Protein AF-A0A6A6Y0G2-F1 (afdb_monomer)

Structure (mmCIF, N/CA/C/O backbone):
data_AF-A0A6A6Y0G2-F1
#
_entry.id   AF-A0A6A6Y0G2-F1
#
loop_
_atom_site.group_PDB
_atom_site.id
_atom_site.type_symbol
_atom_site.label_atom_id
_atom_site.label_alt_id
_atom_site.label_comp_id
_atom_site.label_asym_id
_atom_site.label_entity_id
_atom_site.label_seq_id
_atom_site.pdbx_PDB_ins_code
_atom_site.Cartn_x
_atom_site.Cartn_y
_atom_site.Cartn_z
_atom_site.occupancy
_atom_site.B_iso_or_equiv
_atom_site.auth_seq_id
_atom_site.auth_comp_id
_atom_site.auth_asym_id
_atom_site.auth_atom_id
_atom_site.pdbx_PDB_model_num
ATOM 1 N N . MET A 1 1 ? 49.413 -10.166 -8.223 1.00 39.12 1 MET A N 1
ATOM 2 C CA . MET A 1 1 ? 48.922 -8.770 -8.298 1.00 39.12 1 MET A CA 1
ATOM 3 C C . MET A 1 1 ? 47.468 -8.786 -8.743 1.00 39.12 1 MET A C 1
ATOM 5 O O . MET A 1 1 ? 47.202 -9.085 -9.897 1.00 39.12 1 MET A O 1
ATOM 9 N N . GLN A 1 2 ? 46.525 -8.541 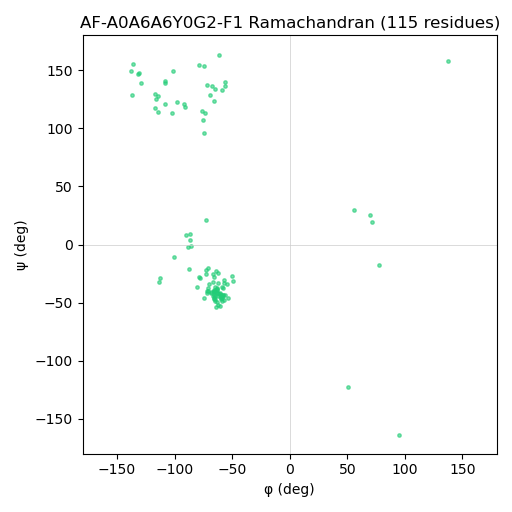-7.830 1.00 39.59 2 GLN A N 1
ATOM 10 C CA . GLN A 1 2 ? 45.108 -8.413 -8.179 1.00 39.59 2 GLN A CA 1
ATOM 11 C C . GLN A 1 2 ? 44.882 -7.043 -8.829 1.00 39.59 2 GLN A C 1
ATOM 13 O O . GLN A 1 2 ? 45.077 -6.003 -8.199 1.00 39.59 2 GLN A O 1
ATOM 18 N N . THR A 1 3 ? 44.510 -7.027 -10.105 1.00 47.81 3 THR A N 1
ATOM 19 C CA . THR A 1 3 ? 44.157 -5.799 -10.818 1.00 47.81 3 THR A CA 1
ATOM 20 C C . THR A 1 3 ? 42.787 -5.316 -10.343 1.00 47.81 3 THR A C 1
ATOM 22 O O . THR A 1 3 ? 41.775 -5.970 -10.590 1.00 47.81 3 THR A O 1
ATOM 25 N N . LYS A 1 4 ? 42.750 -4.167 -9.655 1.00 44.31 4 LYS A N 1
ATOM 26 C CA . LYS A 1 4 ? 41.507 -3.482 -9.265 1.00 44.31 4 LYS A CA 1
ATOM 27 C C . LYS A 1 4 ? 40.650 -3.186 -10.510 1.00 44.31 4 LYS A C 1
ATOM 29 O O . LYS A 1 4 ? 41.195 -2.709 -11.509 1.00 44.31 4 LYS A O 1
ATOM 34 N N . PRO A 1 5 ? 39.325 -3.416 -10.476 1.00 50.28 5 PRO A N 1
ATOM 35 C CA . PRO A 1 5 ? 38.475 -3.178 -11.636 1.00 50.28 5 PRO A CA 1
ATOM 36 C C . PRO A 1 5 ? 38.381 -1.677 -11.956 1.00 50.28 5 PRO A C 1
ATOM 38 O O . PRO A 1 5 ? 38.232 -0.840 -11.062 1.00 50.28 5 PRO A O 1
ATOM 41 N N . LYS A 1 6 ? 38.478 -1.333 -13.250 1.00 53.22 6 LYS A N 1
ATOM 42 C CA . LYS A 1 6 ? 38.372 0.040 -13.773 1.00 53.22 6 LYS A CA 1
ATOM 43 C C . LYS A 1 6 ? 37.004 0.644 -13.406 1.00 53.22 6 LYS A C 1
ATOM 45 O O . LYS A 1 6 ? 35.968 0.021 -13.621 1.00 53.22 6 LYS A O 1
ATOM 50 N N . LYS A 1 7 ? 36.988 1.885 -12.895 1.00 52.56 7 LYS A N 1
ATOM 51 C CA . LYS A 1 7 ? 35.781 2.609 -12.425 1.00 52.56 7 LYS A CA 1
ATOM 52 C C . LYS A 1 7 ? 34.603 2.622 -13.423 1.00 52.56 7 LYS A C 1
ATOM 54 O O . LYS A 1 7 ? 33.463 2.687 -12.983 1.00 52.56 7 LYS A O 1
ATOM 59 N N . GLY A 1 8 ? 34.851 2.523 -14.735 1.00 53.00 8 GLY A N 1
ATOM 60 C CA . GLY A 1 8 ? 33.807 2.538 -15.773 1.00 53.00 8 GLY A CA 1
ATOM 61 C C . GLY A 1 8 ? 33.046 1.219 -15.976 1.00 53.00 8 GLY A C 1
ATOM 62 O O . GLY A 1 8 ? 31.876 1.245 -16.347 1.00 53.00 8 GLY A O 1
ATOM 63 N N . THR A 1 9 ? 33.653 0.060 -15.695 1.00 58.00 9 THR A N 1
ATOM 64 C CA . THR A 1 9 ? 33.000 -1.249 -15.899 1.00 58.00 9 THR A CA 1
ATOM 65 C C . THR A 1 9 ? 32.003 -1.591 -14.794 1.00 58.00 9 THR A C 1
ATOM 67 O O . THR A 1 9 ? 31.005 -2.258 -15.061 1.00 58.00 9 THR A O 1
ATOM 70 N N . ARG A 1 10 ? 32.218 -1.080 -13.572 1.00 60.78 10 ARG A N 1
ATOM 71 C CA . ARG A 1 10 ? 31.314 -1.304 -12.430 1.00 60.78 10 ARG A CA 1
ATOM 72 C C . ARG A 1 10 ? 29.961 -0.610 -12.625 1.00 60.78 10 ARG A C 1
ATOM 74 O O . ARG A 1 10 ? 28.924 -1.208 -12.381 1.00 60.78 10 ARG A O 1
ATOM 81 N N . THR A 1 11 ? 29.954 0.613 -13.156 1.00 70.06 11 THR A N 1
ATOM 82 C CA . THR A 1 11 ? 28.723 1.392 -13.392 1.00 70.06 11 THR A CA 1
ATOM 83 C C . THR A 1 11 ? 27.813 0.757 -14.447 1.00 70.06 11 THR A C 1
ATOM 85 O O . THR A 1 11 ? 26.595 0.728 -14.283 1.00 70.06 11 THR A O 1
ATOM 88 N N . ALA A 1 12 ? 28.389 0.211 -15.522 1.00 72.69 12 ALA A N 1
ATOM 89 C CA . ALA A 1 12 ? 27.621 -0.445 -16.579 1.00 72.69 12 ALA A CA 1
ATOM 90 C C . ALA A 1 12 ? 27.015 -1.785 -16.126 1.00 72.69 12 ALA A C 1
ATOM 92 O O . ALA A 1 12 ? 25.885 -2.097 -16.498 1.00 72.69 12 ALA A O 1
ATOM 93 N N . ALA A 1 13 ? 27.743 -2.560 -15.313 1.00 76.19 13 ALA A N 1
ATOM 94 C CA . ALA A 1 13 ? 27.238 -3.798 -14.719 1.00 76.19 13 ALA A CA 1
ATOM 95 C C . ALA A 1 13 ? 26.073 -3.521 -13.753 1.00 76.19 13 ALA A C 1
ATOM 97 O O . ALA A 1 13 ? 24.997 -4.087 -13.934 1.00 76.19 13 ALA A O 1
ATOM 98 N N . ASN A 1 14 ? 26.243 -2.558 -12.839 1.00 81.25 14 ASN A N 1
ATOM 99 C CA . ASN A 1 14 ? 25.202 -2.152 -11.889 1.00 81.25 14 ASN A CA 1
ATOM 100 C C . ASN A 1 14 ? 23.925 -1.674 -12.597 1.00 81.25 14 ASN A C 1
ATOM 102 O O . ASN A 1 14 ? 22.820 -1.963 -12.155 1.00 81.25 14 ASN A O 1
ATOM 106 N N . ARG A 1 15 ? 24.054 -0.962 -13.726 1.00 80.19 15 ARG A N 1
ATOM 107 C CA . ARG A 1 15 ? 22.890 -0.517 -14.508 1.00 80.19 15 ARG A CA 1
ATOM 108 C C . ARG A 1 15 ? 22.120 -1.688 -15.121 1.00 80.19 15 ARG A C 1
ATOM 110 O O . ARG A 1 15 ? 20.895 -1.662 -15.134 1.00 80.19 15 ARG A O 1
ATOM 117 N N . LYS A 1 16 ? 22.819 -2.703 -15.640 1.00 83.12 16 LYS A N 1
ATOM 118 C CA . LYS A 1 16 ?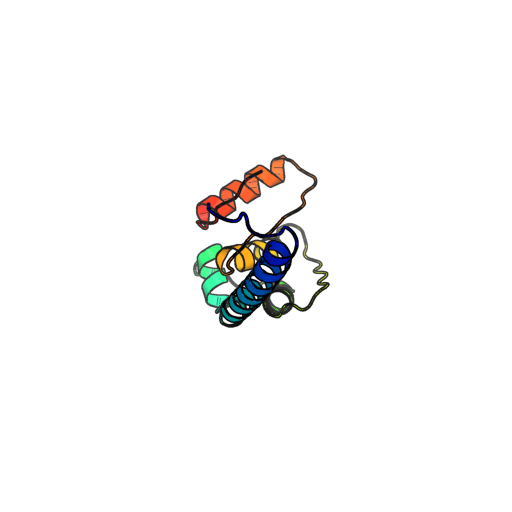 22.174 -3.906 -16.196 1.00 83.12 16 LYS A CA 1
ATOM 119 C C . LYS A 1 16 ? 21.456 -4.706 -15.112 1.00 83.12 16 LYS A C 1
ATOM 121 O O . LYS A 1 16 ? 20.358 -5.198 -15.352 1.00 83.12 16 LYS A O 1
ATOM 126 N N . GLU A 1 17 ? 22.075 -4.815 -13.942 1.00 86.25 17 GLU A N 1
ATOM 127 C CA . GLU A 1 17 ? 21.490 -5.460 -12.769 1.00 86.25 17 GLU A CA 1
ATOM 128 C C . GLU A 1 17 ? 20.233 -4.722 -12.296 1.00 86.25 17 GLU A C 1
ATOM 130 O O . GLU A 1 17 ? 19.174 -5.338 -12.223 1.00 86.25 17 GLU A O 1
ATOM 135 N N . ALA A 1 18 ? 20.300 -3.397 -12.144 1.00 83.56 18 ALA A N 1
ATOM 136 C CA . ALA A 1 18 ? 19.154 -2.574 -11.760 1.00 83.56 18 ALA A CA 1
ATOM 137 C C . ALA A 1 18 ? 17.966 -2.713 -12.731 1.00 83.56 18 ALA A C 1
ATOM 139 O O . ALA A 1 18 ? 16.832 -2.879 -12.296 1.00 83.56 18 ALA A O 1
ATOM 140 N N . ILE A 1 19 ? 18.214 -2.719 -14.047 1.00 86.12 19 ILE A N 1
ATOM 141 C CA . ILE A 1 19 ? 17.157 -2.924 -15.057 1.00 86.12 19 ILE A CA 1
ATOM 142 C C . ILE A 1 19 ? 16.522 -4.316 -14.918 1.00 86.12 19 ILE A C 1
ATOM 144 O O . ILE A 1 19 ? 15.311 -4.480 -15.079 1.00 86.12 19 ILE A O 1
ATOM 148 N N . LYS A 1 20 ? 17.329 -5.341 -14.619 1.00 87.44 20 LYS A N 1
ATOM 149 C CA . LYS A 1 20 ? 16.831 -6.704 -14.410 1.00 87.44 20 LYS A CA 1
ATOM 150 C C . LYS A 1 20 ? 15.969 -6.785 -13.150 1.00 87.44 20 LYS A C 1
ATOM 152 O O . LYS A 1 20 ? 14.904 -7.396 -13.201 1.00 87.44 20 LYS A O 1
ATOM 157 N N . GLU A 1 21 ? 16.406 -6.179 -12.049 1.00 87.00 21 GLU A N 1
ATOM 158 C CA . GLU A 1 21 ? 15.648 -6.109 -10.793 1.00 87.00 21 GLU A CA 1
ATOM 159 C C . GLU A 1 21 ? 14.335 -5.347 -10.963 1.00 87.00 21 GLU A C 1
ATOM 161 O O . GLU A 1 21 ? 13.286 -5.826 -10.533 1.00 87.00 21 GLU A O 1
ATOM 166 N N . GLU A 1 22 ? 14.373 -4.208 -11.654 1.00 86.06 22 GLU A N 1
ATOM 167 C CA . GLU A 1 22 ? 13.192 -3.425 -12.006 1.00 86.06 22 GLU A CA 1
ATOM 168 C C . GLU A 1 22 ? 1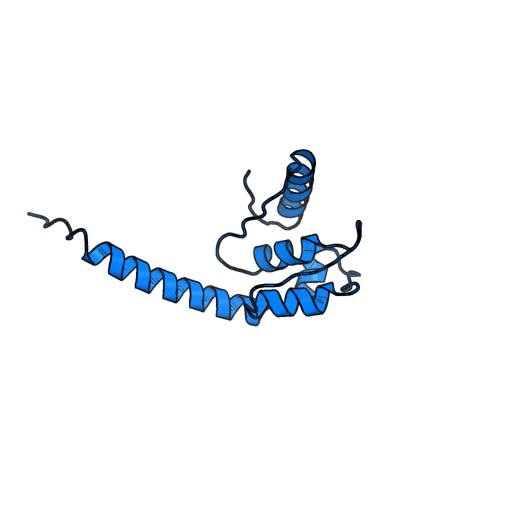2.192 -4.273 -12.801 1.00 86.06 22 GLU A C 1
ATOM 170 O O . GLU A 1 22 ? 11.022 -4.366 -12.430 1.00 86.06 22 GLU A O 1
ATOM 175 N N . TYR A 1 23 ? 12.653 -4.997 -13.824 1.00 86.19 23 TYR A N 1
ATOM 176 C CA . TYR A 1 23 ? 11.796 -5.898 -14.594 1.00 86.19 23 TYR A CA 1
ATOM 177 C C . TYR A 1 23 ? 11.169 -7.009 -13.732 1.00 86.19 23 TYR A C 1
ATOM 179 O O . TYR A 1 23 ? 9.981 -7.308 -13.876 1.00 86.19 23 TYR A O 1
ATOM 187 N N . GLN A 1 24 ? 11.934 -7.618 -12.816 1.00 86.69 24 GLN A N 1
ATOM 188 C CA . GLN A 1 24 ? 11.395 -8.637 -11.906 1.00 86.69 24 GLN A CA 1
ATOM 189 C C . GLN A 1 24 ? 10.357 -8.047 -10.948 1.00 86.69 24 GLN A C 1
ATOM 191 O O . GLN A 1 24 ? 9.274 -8.615 -10.799 1.00 86.69 24 GLN A O 1
ATOM 19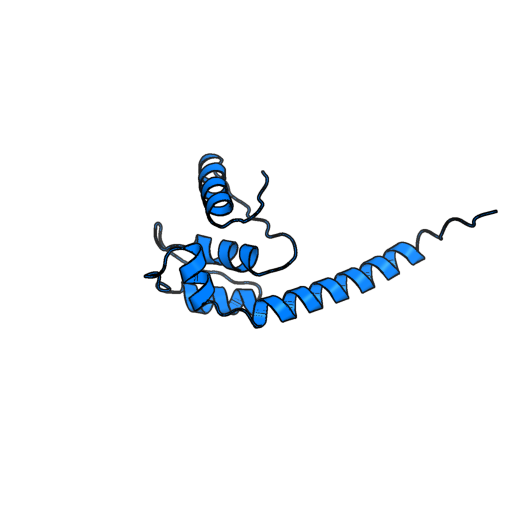6 N N . ARG A 1 25 ? 10.647 -6.876 -10.367 1.00 87.56 25 ARG A N 1
ATOM 197 C CA . ARG A 1 25 ? 9.718 -6.122 -9.516 1.00 87.56 25 ARG A CA 1
ATOM 198 C C . ARG A 1 25 ? 8.394 -5.888 -10.241 1.00 87.56 25 ARG A C 1
ATOM 200 O O . ARG A 1 25 ? 7.325 -6.150 -9.693 1.00 87.56 25 ARG A O 1
ATOM 207 N N . TRP A 1 26 ? 8.472 -5.466 -11.502 1.00 86.12 26 TRP A N 1
ATOM 208 C CA . TRP A 1 26 ? 7.303 -5.188 -12.331 1.00 86.12 26 TRP A CA 1
ATOM 209 C C . TRP A 1 26 ? 6.488 -6.435 -12.638 1.00 86.12 26 TRP A C 1
ATOM 211 O O . TRP A 1 26 ? 5.259 -6.382 -12.662 1.00 86.12 26 TRP A O 1
ATOM 221 N N . LYS A 1 27 ? 7.162 -7.556 -12.895 1.00 88.00 27 LYS A N 1
ATOM 222 C CA .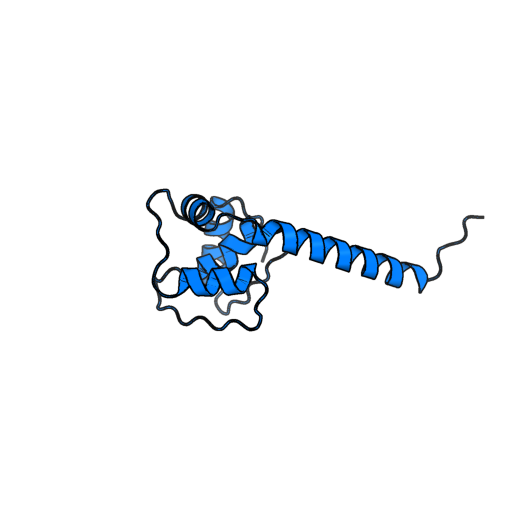 LYS A 1 27 ? 6.494 -8.821 -13.182 1.00 88.00 27 LYS A CA 1
ATOM 223 C C . LYS A 1 27 ? 5.734 -9.332 -11.959 1.00 88.00 27 LYS A C 1
ATOM 225 O O . LYS A 1 27 ? 4.590 -9.744 -12.109 1.00 88.00 27 LYS A O 1
ATOM 230 N N . ILE A 1 28 ? 6.342 -9.263 -10.773 1.00 89.44 28 ILE A N 1
ATOM 231 C CA . ILE A 1 28 ? 5.731 -9.724 -9.519 1.00 89.44 28 ILE A CA 1
ATOM 232 C C . ILE A 1 28 ? 4.491 -8.891 -9.194 1.00 89.44 28 ILE A C 1
ATOM 234 O O . ILE A 1 28 ? 3.407 -9.449 -9.047 1.00 89.44 28 ILE A O 1
ATOM 238 N N . ILE A 1 29 ? 4.618 -7.561 -9.154 1.00 90.62 29 ILE A N 1
ATOM 239 C CA . ILE A 1 29 ? 3.525 -6.699 -8.683 1.00 90.62 29 ILE A CA 1
ATOM 240 C C . ILE A 1 29 ? 2.286 -6.735 -9.595 1.00 90.62 29 ILE A C 1
ATOM 242 O O . ILE A 1 29 ? 1.166 -6.568 -9.122 1.00 90.62 29 ILE A O 1
ATOM 246 N N . ARG A 1 30 ? 2.449 -7.001 -10.899 1.00 90.50 30 ARG A N 1
ATOM 247 C CA . ARG A 1 30 ? 1.321 -7.130 -11.843 1.00 90.50 30 ARG A CA 1
ATOM 248 C C . ARG A 1 30 ? 0.522 -8.421 -11.677 1.00 90.50 30 ARG A C 1
ATOM 250 O O . ARG A 1 30 ? -0.610 -8.475 -12.142 1.00 90.50 30 ARG A O 1
ATOM 257 N N . LEU A 1 31 ? 1.115 -9.451 -11.075 1.00 90.81 31 LEU A N 1
ATOM 258 C CA . LEU A 1 31 ? 0.463 -10.739 -10.819 1.00 90.81 31 LEU A CA 1
ATOM 259 C C . LEU A 1 31 ? -0.271 -10.763 -9.471 1.00 90.81 31 LEU A C 1
ATOM 261 O O . LEU A 1 31 ? -0.890 -11.765 -9.127 1.00 90.81 31 LEU A O 1
ATOM 265 N N . VAL A 1 32 ? -0.192 -9.674 -8.706 1.00 91.81 32 VAL A N 1
ATOM 266 C CA . VAL A 1 32 ? -0.798 -9.565 -7.383 1.00 91.81 32 VAL A CA 1
ATOM 267 C C . VAL A 1 32 ? -2.321 -9.529 -7.488 1.00 91.81 32 VAL A C 1
ATOM 269 O O . VAL A 1 32 ? -2.890 -8.679 -8.176 1.00 91.81 32 VAL A O 1
ATOM 272 N N . ASP A 1 33 ? -2.984 -10.398 -6.725 1.00 94.81 33 ASP A N 1
ATOM 273 C CA . ASP A 1 33 ? -4.418 -10.290 -6.466 1.00 94.81 33 ASP A CA 1
ATOM 274 C C . ASP A 1 33 ? -4.683 -9.152 -5.472 1.00 94.81 33 ASP A C 1
ATOM 276 O O . ASP A 1 33 ? -4.592 -9.308 -4.253 1.00 94.81 33 ASP A O 1
ATOM 280 N N . ILE A 1 34 ? -5.006 -7.976 -6.005 1.00 94.88 34 ILE A N 1
ATOM 281 C CA . ILE A 1 34 ? -5.246 -6.780 -5.195 1.00 94.88 34 ILE A CA 1
ATOM 282 C C . ILE A 1 34 ? -6.433 -6.910 -4.232 1.00 94.88 34 ILE A C 1
ATOM 284 O O . ILE A 1 34 ? -6.448 -6.207 -3.225 1.00 94.88 34 ILE A O 1
ATOM 288 N N . GLU A 1 35 ? -7.409 -7.783 -4.502 1.00 95.44 35 GLU A N 1
ATOM 289 C CA . GLU A 1 35 ? -8.555 -7.984 -3.607 1.00 95.44 35 GLU A CA 1
ATOM 290 C C . GLU A 1 35 ? -8.121 -8.777 -2.375 1.00 95.44 35 GLU A C 1
ATOM 292 O O . GLU A 1 35 ? -8.407 -8.396 -1.238 1.00 95.44 35 GLU A O 1
ATOM 297 N N . GLN A 1 36 ? -7.367 -9.858 -2.590 1.00 95.38 36 GLN A N 1
ATOM 298 C CA . GLN A 1 36 ? -6.818 -10.654 -1.497 1.00 95.38 36 GLN A CA 1
ATOM 299 C C . GLN A 1 36 ? -5.857 -9.825 -0.636 1.00 95.38 36 GLN A C 1
ATOM 301 O O . GLN A 1 36 ? -5.910 -9.891 0.593 1.00 95.38 36 GLN A O 1
ATOM 306 N N . GLN A 1 37 ? -5.010 -9.006 -1.264 1.00 94.94 37 GLN A N 1
ATOM 307 C CA . GLN A 1 37 ? -4.059 -8.164 -0.538 1.00 94.94 37 GLN A CA 1
ATOM 308 C C . GLN A 1 37 ? -4.736 -7.029 0.231 1.00 94.94 37 GLN A C 1
ATOM 310 O O . GLN A 1 37 ? -4.297 -6.696 1.329 1.00 94.94 37 GLN A O 1
ATOM 315 N N . LEU A 1 38 ? -5.834 -6.464 -0.285 1.00 96.38 38 LEU A N 1
ATOM 316 C CA . LEU A 1 38 ? -6.635 -5.505 0.476 1.00 96.38 38 LEU A CA 1
ATOM 317 C C . LEU A 1 38 ? -7.163 -6.139 1.766 1.00 96.38 38 LEU A C 1
ATOM 319 O O . LEU A 1 38 ? -7.051 -5.538 2.836 1.00 96.38 38 LEU A O 1
ATOM 323 N N . LYS A 1 39 ? -7.701 -7.359 1.671 1.00 95.50 39 LYS A N 1
ATOM 324 C CA . LYS A 1 39 ? -8.222 -8.090 2.830 1.00 95.50 39 LYS A CA 1
ATOM 325 C C . LYS A 1 39 ? -7.132 -8.426 3.839 1.00 95.50 39 LYS A C 1
ATOM 327 O O . LYS A 1 39 ? -7.347 -8.250 5.032 1.00 95.50 39 LYS A O 1
ATOM 332 N N . ALA A 1 40 ? -5.954 -8.837 3.373 1.00 92.75 40 ALA A N 1
ATOM 333 C CA . ALA A 1 40 ? -4.805 -9.081 4.243 1.00 92.75 40 ALA A CA 1
ATOM 334 C C . ALA A 1 40 ? -4.329 -7.802 4.959 1.00 92.75 40 ALA A C 1
ATOM 336 O O . ALA A 1 40 ? -3.950 -7.851 6.125 1.00 92.75 40 ALA A O 1
ATOM 337 N N . LEU A 1 41 ? -4.374 -6.653 4.276 1.00 93.44 41 LEU A N 1
ATOM 338 C CA . LEU A 1 41 ? -3.884 -5.379 4.804 1.00 93.44 41 LEU A CA 1
ATOM 339 C C . LEU A 1 41 ? -4.874 -4.682 5.754 1.00 93.44 41 LEU A C 1
ATOM 341 O O . LEU A 1 41 ? -4.452 -4.002 6.688 1.00 93.44 41 LEU A O 1
ATOM 345 N N . VAL A 1 42 ? -6.179 -4.780 5.484 1.00 92.81 42 VAL A N 1
ATOM 346 C CA . VAL A 1 42 ? -7.222 -3.993 6.172 1.00 92.81 42 VAL A CA 1
ATOM 347 C C . VAL A 1 42 ? -8.156 -4.866 7.017 1.00 92.81 42 VAL A C 1
ATOM 349 O O . VAL A 1 42 ? -8.631 -4.413 8.057 1.00 92.81 42 VAL A O 1
ATOM 352 N N . GLY A 1 43 ? -8.412 -6.105 6.598 1.00 93.62 43 GLY A N 1
ATOM 353 C CA . GLY A 1 43 ? -9.306 -7.059 7.259 1.00 93.62 43 GLY A CA 1
ATOM 354 C C . GLY A 1 43 ? -10.194 -7.817 6.267 1.00 93.62 43 GLY A C 1
ATOM 355 O O . GLY A 1 43 ? -10.461 -7.349 5.164 1.00 93.62 43 GLY A O 1
ATOM 356 N N . GLU A 1 44 ? -10.709 -8.984 6.664 1.00 93.25 44 GLU A N 1
ATOM 357 C CA . GLU A 1 44 ? -11.423 -9.913 5.763 1.00 93.25 44 GLU A CA 1
ATOM 358 C C . GLU A 1 44 ? -12.647 -9.317 5.049 1.00 93.25 44 GLU A C 1
ATOM 360 O O . GLU A 1 44 ? -12.964 -9.709 3.924 1.00 93.25 44 GLU A O 1
ATOM 365 N N . LYS A 1 45 ? -13.321 -8.356 5.691 1.00 94.62 45 LYS A N 1
ATOM 366 C CA . LYS A 1 45 ? -14.514 -7.667 5.170 1.00 94.62 45 LYS A CA 1
ATOM 367 C C . LYS A 1 45 ? -14.185 -6.401 4.371 1.00 94.62 45 LYS A C 1
ATOM 369 O O . LYS A 1 45 ? -15.083 -5.620 4.075 1.00 94.62 45 LYS A O 1
ATOM 374 N N . ALA A 1 46 ? -12.908 -6.144 4.093 1.00 94.88 46 ALA A N 1
ATOM 375 C CA . ALA A 1 46 ? -12.498 -4.947 3.382 1.00 94.88 46 ALA A CA 1
ATOM 376 C C . ALA A 1 46 ? -12.897 -5.011 1.904 1.00 94.88 46 ALA A C 1
ATOM 378 O O . ALA A 1 46 ? -12.687 -6.016 1.224 1.00 94.88 46 ALA A O 1
ATOM 379 N N . GLU A 1 47 ? -13.409 -3.887 1.412 1.00 96.19 47 GLU A N 1
ATOM 380 C CA . GLU A 1 47 ? -13.744 -3.662 0.011 1.00 96.19 47 GLU A CA 1
ATOM 381 C C . GLU A 1 47 ? -13.142 -2.336 -0.448 1.00 96.19 47 GLU A C 1
ATOM 383 O O . GLU A 1 47 ? -13.007 -1.387 0.334 1.00 96.19 47 GLU A O 1
ATOM 388 N N . PHE A 1 48 ? -12.762 -2.262 -1.724 1.00 96.19 48 PHE A N 1
ATOM 389 C CA . PHE A 1 48 ? -12.276 -1.014 -2.294 1.00 96.19 48 PHE A CA 1
ATOM 390 C C . PHE A 1 48 ? -13.385 0.035 -2.315 1.00 96.19 48 PHE A C 1
ATOM 392 O O . PHE A 1 48 ? -14.491 -0.216 -2.786 1.00 96.19 48 PHE A O 1
ATOM 399 N N . GLN A 1 49 ? -13.050 1.247 -1.887 1.00 94.50 49 GLN A N 1
ATOM 400 C CA . GLN A 1 49 ? -13.980 2.371 -1.859 1.00 94.50 49 GLN A CA 1
ATOM 401 C C . GLN A 1 49 ? -13.641 3.404 -2.938 1.00 94.50 49 GLN A C 1
ATOM 403 O O . GLN A 1 49 ? -12.474 3.740 -3.161 1.00 94.50 49 GLN A O 1
ATOM 408 N N . GLY A 1 50 ? -14.673 3.937 -3.599 1.00 94.75 50 GLY A N 1
ATOM 409 C CA . GLY A 1 50 ? -14.546 5.004 -4.593 1.00 94.75 50 GLY A CA 1
ATOM 410 C C . GLY A 1 50 ? -13.496 4.703 -5.669 1.00 94.75 50 GLY A C 1
ATOM 411 O O . GLY A 1 50 ? -13.553 3.686 -6.357 1.00 94.75 50 GLY A O 1
ATOM 412 N N . VAL A 1 51 ? -12.508 5.592 -5.807 1.00 96.31 51 VAL A N 1
ATOM 413 C CA . VAL A 1 51 ? -11.464 5.501 -6.844 1.00 96.31 51 VAL A CA 1
ATOM 414 C C . VAL A 1 51 ? -10.257 4.639 -6.455 1.00 96.31 51 VAL A C 1
ATOM 416 O O . VAL A 1 51 ? -9.308 4.545 -7.233 1.00 96.31 51 VAL A O 1
ATOM 419 N N . GLN A 1 52 ? -10.259 3.985 -5.286 1.00 97.25 52 GLN A N 1
ATOM 420 C CA . GLN A 1 52 ? -9.099 3.216 -4.823 1.00 97.25 52 GLN A CA 1
ATOM 421 C C . GLN A 1 52 ? -8.702 2.109 -5.807 1.00 97.25 52 GLN A C 1
ATOM 423 O O . GLN A 1 52 ? -7.538 2.006 -6.187 1.00 97.25 52 GLN A O 1
ATOM 428 N N . ARG A 1 53 ? -9.673 1.306 -6.259 1.00 96.75 53 ARG A N 1
ATOM 429 C CA . ARG A 1 53 ? -9.427 0.185 -7.176 1.00 96.75 53 ARG A CA 1
ATOM 430 C C . ARG A 1 53 ? -8.816 0.632 -8.512 1.00 96.75 53 ARG A C 1
ATOM 432 O O . ARG A 1 53 ? -7.774 0.086 -8.881 1.00 96.75 53 ARG A O 1
ATOM 439 N N . PRO A 1 54 ? -9.397 1.595 -9.259 1.00 96.69 54 PRO A N 1
ATOM 440 C CA . PRO A 1 54 ? -8.791 2.049 -10.510 1.00 96.69 54 PRO A CA 1
ATOM 441 C C . PRO A 1 54 ? -7.436 2.743 -10.301 1.00 96.69 54 PRO A C 1
ATOM 443 O O . PRO A 1 54 ? -6.532 2.525 -11.108 1.00 96.69 54 PRO A O 1
ATOM 446 N N . ALA A 1 55 ? -7.252 3.507 -9.218 1.00 97.25 55 ALA A N 1
ATOM 447 C CA . ALA A 1 55 ? -5.970 4.143 -8.911 1.00 97.25 55 ALA A CA 1
ATOM 448 C C . ALA A 1 55 ? -4.877 3.110 -8.595 1.00 97.25 55 ALA A C 1
ATOM 450 O O . ALA A 1 55 ? -3.787 3.172 -9.159 1.00 97.25 55 ALA A O 1
ATOM 451 N N . LEU A 1 56 ? -5.177 2.111 -7.761 1.00 96.19 56 LEU A N 1
ATOM 452 C CA . LEU A 1 56 ? -4.236 1.044 -7.431 1.00 96.19 56 LEU A CA 1
ATOM 453 C C . LEU A 1 56 ? -3.872 0.217 -8.668 1.00 96.19 56 LEU A C 1
ATOM 455 O O . LEU A 1 56 ? -2.697 -0.069 -8.883 1.00 96.19 56 LEU A O 1
ATOM 459 N N . LYS A 1 57 ? -4.851 -0.100 -9.529 1.00 95.62 57 LYS A N 1
ATOM 460 C CA . LYS A 1 57 ? -4.587 -0.742 -10.826 1.00 95.62 57 LYS A CA 1
ATOM 461 C C . LYS A 1 57 ? -3.638 0.096 -11.686 1.00 95.62 57 LYS A C 1
ATOM 463 O O . LYS A 1 57 ? -2.712 -0.452 -12.275 1.00 95.62 57 LYS A O 1
ATOM 468 N N . ALA A 1 58 ? -3.825 1.413 -11.757 1.00 95.94 58 ALA A N 1
ATOM 469 C CA . ALA A 1 58 ? -2.900 2.282 -12.484 1.00 95.94 58 ALA A CA 1
ATOM 470 C C . ALA A 1 58 ? -1.469 2.193 -11.916 1.00 95.94 58 ALA A C 1
ATOM 472 O O . ALA A 1 58 ? -0.525 2.019 -12.687 1.00 95.94 58 ALA A O 1
ATOM 473 N N . ILE A 1 59 ? -1.326 2.204 -10.586 1.00 94.50 59 ILE A N 1
ATOM 474 C CA . ILE A 1 59 ? -0.037 2.113 -9.883 1.00 94.50 59 ILE A CA 1
ATOM 475 C C . ILE A 1 59 ? 0.674 0.778 -10.162 1.00 94.50 59 ILE A C 1
ATOM 477 O O . ILE A 1 59 ? 1.821 0.788 -10.604 1.00 94.50 59 ILE A O 1
ATOM 481 N N . ILE A 1 60 ? 0.011 -0.371 -9.974 1.00 93.12 60 ILE A N 1
ATOM 482 C CA . ILE A 1 60 ? 0.638 -1.696 -10.191 1.00 93.12 60 ILE A CA 1
ATOM 483 C C . ILE A 1 60 ? 0.977 -1.956 -11.668 1.00 93.12 60 ILE A C 1
ATOM 485 O O . ILE A 1 60 ? 1.892 -2.716 -11.983 1.00 93.12 60 ILE A O 1
ATOM 489 N N . HIS A 1 61 ? 0.260 -1.306 -12.590 1.00 91.94 61 HIS A N 1
ATOM 490 C CA . HIS A 1 61 ? 0.555 -1.342 -14.020 1.00 91.94 61 HIS A CA 1
ATOM 491 C C . HIS A 1 61 ? 1.584 -0.287 -14.454 1.00 91.94 61 HIS A C 1
ATOM 493 O O . HIS A 1 61 ? 1.800 -0.131 -15.655 1.00 91.94 61 HIS A O 1
ATOM 499 N N . TYR A 1 62 ? 2.233 0.410 -13.512 1.00 89.25 62 TYR A N 1
ATOM 500 C CA . TYR A 1 62 ? 3.237 1.447 -13.778 1.00 89.25 62 TYR A CA 1
ATOM 501 C C . TYR A 1 62 ? 2.738 2.574 -14.691 1.00 89.25 62 TYR A C 1
ATOM 503 O O . TYR A 1 62 ? 3.515 3.206 -15.405 1.00 89.25 62 TYR A O 1
ATOM 511 N N . LYS A 1 63 ? 1.433 2.865 -14.660 1.00 92.25 63 LYS A N 1
ATOM 512 C CA . LYS A 1 63 ? 0.895 4.068 -15.294 1.00 92.25 63 LYS A CA 1
ATOM 513 C C . LYS A 1 63 ? 1.270 5.236 -14.398 1.00 92.25 63 LYS A C 1
ATOM 515 O O . LYS A 1 63 ? 0.727 5.358 -13.312 1.00 92.25 63 LYS A O 1
ATOM 520 N N . SER A 1 64 ? 2.226 6.047 -14.826 1.00 89.19 64 SER A N 1
ATOM 521 C CA . SER A 1 64 ? 2.715 7.210 -14.088 1.00 89.19 64 SER A CA 1
ATOM 522 C C . SER A 1 64 ? 2.709 8.429 -15.015 1.00 89.19 64 SER A C 1
ATOM 524 O O . SER A 1 64 ? 3.076 8.274 -16.182 1.00 89.19 64 SER A O 1
ATOM 526 N N . PRO A 1 65 ? 2.310 9.623 -14.540 1.00 95.56 65 PRO A N 1
ATOM 527 C CA . PRO A 1 65 ?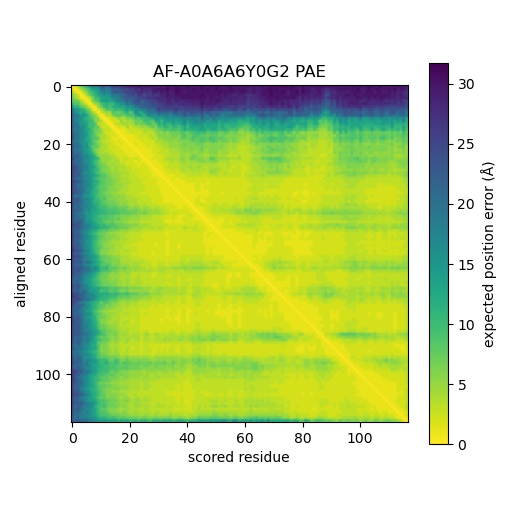 1.873 9.935 -13.172 1.00 95.56 65 PRO A CA 1
ATOM 528 C C . PRO A 1 65 ? 0.421 9.508 -12.870 1.00 95.56 65 PRO A C 1
ATOM 530 O O . PRO A 1 65 ? -0.416 9.441 -13.767 1.00 95.56 65 PRO A O 1
ATOM 533 N N . VAL A 1 66 ? 0.111 9.260 -11.588 1.00 96.31 66 VAL A N 1
ATOM 534 C CA . VAL A 1 66 ? -1.263 9.044 -11.083 1.00 96.31 66 VAL A CA 1
ATOM 535 C C . VAL A 1 66 ? -1.615 10.142 -10.092 1.00 96.31 66 VAL A C 1
ATOM 537 O O . VAL A 1 66 ? -0.880 10.367 -9.133 1.00 96.31 66 VAL A O 1
ATOM 540 N N . VAL A 1 67 ? -2.773 10.774 -10.280 1.00 96.75 67 VAL A N 1
ATOM 541 C CA . VAL A 1 67 ? -3.363 11.701 -9.308 1.00 96.75 67 VAL A CA 1
ATOM 542 C C . VAL A 1 67 ? -4.695 11.119 -8.847 1.00 96.75 67 VAL A C 1
ATOM 544 O O . VAL A 1 67 ? -5.605 10.932 -9.651 1.00 96.75 67 VAL A O 1
ATOM 547 N N . ALA A 1 68 ? -4.802 10.807 -7.556 1.00 96.06 68 ALA A N 1
ATOM 548 C CA . ALA A 1 68 ? -6.014 10.271 -6.944 1.00 96.06 68 ALA A CA 1
ATOM 549 C C . ALA A 1 68 ? -6.565 11.261 -5.911 1.00 96.06 68 ALA A C 1
ATOM 551 O O . ALA A 1 68 ? -5.858 11.652 -4.983 1.00 96.06 68 ALA A O 1
ATOM 552 N N . ILE A 1 69 ? -7.837 11.638 -6.059 1.00 96.31 69 ILE A N 1
ATOM 553 C CA . ILE A 1 69 ? -8.544 12.526 -5.130 1.00 96.31 69 ILE A CA 1
ATOM 554 C C . ILE A 1 69 ? -9.446 11.661 -4.252 1.00 96.31 69 ILE A C 1
ATOM 556 O O . ILE A 1 69 ? -10.387 11.034 -4.734 1.00 96.31 69 ILE A O 1
ATOM 560 N N . ILE A 1 70 ? -9.125 11.594 -2.961 1.00 96.56 70 ILE A N 1
ATOM 561 C CA . ILE A 1 70 ? -9.824 10.768 -1.974 1.00 96.56 70 ILE A CA 1
ATOM 562 C C . ILE A 1 70 ? -10.007 11.605 -0.709 1.00 96.56 70 ILE A C 1
ATOM 564 O O . ILE A 1 70 ? -9.039 12.169 -0.197 1.00 96.56 70 ILE A O 1
ATOM 568 N N . GLY A 1 71 ? -11.239 11.673 -0.200 1.00 95.50 71 GLY A N 1
ATOM 569 C CA . GLY A 1 71 ? -11.554 12.398 1.031 1.00 95.50 71 GLY A CA 1
ATOM 570 C C . GLY A 1 71 ? -10.828 11.849 2.265 1.00 95.50 71 GLY A C 1
ATOM 571 O O . GLY A 1 71 ? -10.324 10.720 2.287 1.00 95.50 71 GLY A O 1
ATOM 572 N N . THR A 1 72 ? -10.785 12.646 3.333 1.00 92.44 72 THR A N 1
ATOM 573 C CA . THR A 1 72 ? -10.289 12.194 4.642 1.00 92.44 72 THR A CA 1
ATOM 574 C C . THR A 1 72 ? -11.078 10.971 5.117 1.00 92.44 72 THR A C 1
ATOM 576 O O . THR A 1 72 ? -12.278 10.876 4.895 1.00 92.44 72 THR A O 1
ATOM 579 N N . GLY A 1 73 ? -10.392 9.991 5.713 1.00 88.69 73 GLY A N 1
ATOM 580 C CA . GLY A 1 73 ? -10.998 8.713 6.108 1.00 88.69 73 GLY A CA 1
ATOM 581 C C . GLY A 1 73 ? -11.219 7.718 4.959 1.00 88.69 73 GLY A C 1
ATOM 582 O O . GLY A 1 73 ? -11.286 6.523 5.215 1.00 88.69 73 GLY A O 1
ATOM 583 N N . GLY A 1 74 ? -11.200 8.152 3.694 1.00 91.81 74 GLY A N 1
ATOM 584 C CA . GLY A 1 74 ? -11.450 7.301 2.520 1.00 91.81 74 GLY A CA 1
ATOM 585 C C . GLY A 1 74 ? -10.328 6.322 2.152 1.00 91.81 74 GLY A C 1
ATOM 586 O O . GLY A 1 74 ? -10.221 5.925 0.998 1.00 91.81 74 GLY A O 1
ATOM 587 N N . GLY A 1 75 ? -9.431 5.971 3.079 1.00 93.19 75 GLY A N 1
ATOM 588 C CA . GLY A 1 75 ? -8.437 4.908 2.876 1.00 93.19 75 GLY A CA 1
ATOM 589 C C . GLY A 1 75 ? -7.315 5.196 1.866 1.00 93.19 75 GLY A C 1
ATOM 590 O O . GLY A 1 75 ? -6.723 4.259 1.337 1.00 93.19 75 GLY A O 1
ATOM 591 N N . LYS A 1 76 ? -6.967 6.468 1.618 1.00 95.81 76 LYS A N 1
ATOM 592 C CA . LYS A 1 76 ? -5.927 6.878 0.645 1.00 95.81 76 LYS A CA 1
ATOM 593 C C . LYS A 1 76 ? -4.584 6.139 0.763 1.00 95.81 76 LYS A C 1
ATOM 595 O O . LYS A 1 76 ? -3.909 5.925 -0.236 1.00 95.81 76 LYS A O 1
ATOM 600 N N . SER A 1 77 ? -4.199 5.723 1.967 1.00 95.44 77 SER A N 1
ATOM 601 C CA . SER A 1 77 ? -2.921 5.050 2.214 1.00 95.44 77 SER A CA 1
ATOM 602 C C . SER A 1 77 ? -2.829 3.630 1.672 1.00 95.44 77 SER A C 1
ATOM 604 O O . SER A 1 77 ? -1.723 3.160 1.422 1.00 95.44 77 SER A O 1
ATOM 606 N N . VAL A 1 78 ? -3.959 2.968 1.400 1.00 95.88 78 VAL A N 1
ATOM 607 C CA . VAL A 1 78 ? -3.970 1.670 0.704 1.00 95.88 78 VAL A CA 1
ATOM 608 C C . VAL A 1 78 ? -3.221 1.761 -0.630 1.00 95.88 78 VAL A C 1
ATOM 610 O O . VAL A 1 78 ? -2.519 0.822 -0.999 1.00 95.88 78 VAL A O 1
ATOM 613 N N . LEU A 1 79 ? -3.294 2.914 -1.310 1.00 96.25 79 LEU A N 1
ATOM 614 C CA . LEU A 1 79 ? -2.672 3.128 -2.617 1.00 96.25 79 LEU A CA 1
ATOM 615 C C . LEU A 1 79 ? -1.142 3.044 -2.609 1.00 96.25 79 LEU A C 1
ATOM 617 O O . LEU A 1 79 ? -0.569 2.764 -3.655 1.00 96.25 79 LEU A O 1
ATOM 621 N N . PHE A 1 80 ? -0.482 3.260 -1.468 1.00 95.44 80 PHE A N 1
ATOM 622 C CA . PHE A 1 80 ? 0.974 3.111 -1.351 1.00 95.44 80 PHE A CA 1
ATOM 623 C C . PHE A 1 80 ? 1.391 1.945 -0.450 1.00 95.44 80 PHE A C 1
ATOM 625 O O . PHE A 1 80 ? 2.433 1.341 -0.692 1.00 95.44 80 PHE A O 1
ATOM 632 N N . MET A 1 81 ? 0.578 1.581 0.547 1.00 96.06 81 MET A N 1
ATOM 633 C CA . MET A 1 81 ? 0.885 0.468 1.448 1.00 96.06 81 MET A CA 1
ATOM 634 C C . MET A 1 81 ? 0.752 -0.891 0.762 1.00 96.06 81 MET A C 1
ATOM 636 O O . MET A 1 81 ? 1.613 -1.743 0.950 1.00 96.06 81 MET A O 1
ATOM 640 N N . LEU A 1 82 ? -0.286 -1.099 -0.056 1.00 95.44 82 LEU A N 1
ATOM 641 C CA . LEU A 1 82 ? -0.479 -2.379 -0.741 1.00 95.44 82 LEU A CA 1
ATOM 642 C C . LEU A 1 82 ? 0.657 -2.648 -1.746 1.00 95.44 82 LEU A C 1
ATOM 644 O O . LEU A 1 82 ? 1.269 -3.711 -1.667 1.00 95.44 82 LEU A O 1
ATOM 648 N N . PRO A 1 83 ? 1.062 -1.691 -2.607 1.00 94.25 83 PRO A N 1
ATOM 649 C CA . PRO A 1 83 ? 2.262 -1.862 -3.423 1.00 94.25 83 PRO A CA 1
ATOM 650 C C . PRO A 1 83 ? 3.536 -2.095 -2.604 1.00 94.25 83 PRO A C 1
ATOM 652 O O . PRO A 1 83 ? 4.375 -2.880 -3.028 1.00 94.25 83 PRO A O 1
ATOM 655 N N . ALA A 1 84 ? 3.692 -1.443 -1.445 1.00 94.38 84 ALA A N 1
ATOM 656 C CA . ALA A 1 84 ? 4.852 -1.649 -0.574 1.00 94.38 84 ALA A CA 1
ATOM 657 C C . ALA A 1 84 ? 4.897 -3.058 0.040 1.00 94.38 84 ALA A C 1
ATOM 659 O O . ALA A 1 84 ? 5.981 -3.596 0.228 1.00 94.38 84 ALA A O 1
ATOM 660 N N . LEU A 1 85 ? 3.738 -3.660 0.313 1.00 93.25 85 LEU A N 1
ATOM 661 C CA . LEU A 1 85 ? 3.636 -5.027 0.823 1.00 93.25 85 LEU A CA 1
ATOM 662 C C . LEU A 1 85 ? 3.986 -6.073 -0.245 1.00 93.25 85 LEU A C 1
ATOM 664 O O . LEU A 1 85 ? 4.618 -7.080 0.055 1.00 93.25 85 LEU A O 1
ATOM 668 N N . CYS A 1 86 ? 3.558 -5.853 -1.491 1.00 91.56 86 CYS A N 1
ATOM 669 C CA . CYS A 1 86 ? 3.608 -6.884 -2.534 1.00 91.56 86 CYS A CA 1
ATOM 670 C C . CYS A 1 86 ? 4.786 -6.747 -3.509 1.00 91.56 86 CYS A C 1
ATOM 672 O O . CYS A 1 86 ? 5.010 -7.625 -4.343 1.00 91.56 86 CYS A O 1
ATOM 674 N N . SER A 1 87 ? 5.505 -5.628 -3.465 1.00 88.3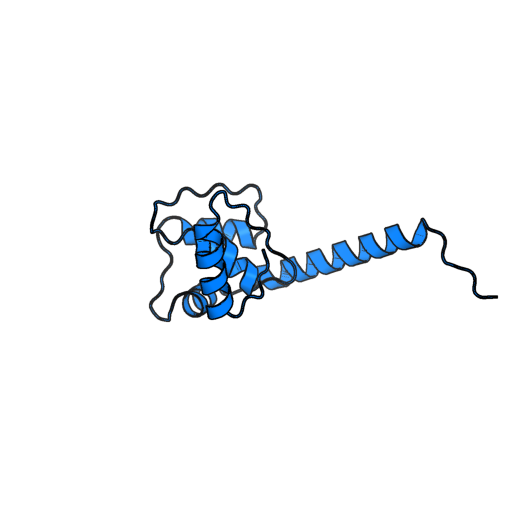8 87 SER A N 1
ATOM 675 C CA . SER A 1 87 ? 6.618 -5.334 -4.362 1.00 88.38 87 SER A CA 1
ATOM 676 C C . SER A 1 87 ? 7.956 -5.566 -3.677 1.00 88.38 87 SER A C 1
ATOM 678 O O . SER A 1 87 ? 8.126 -5.279 -2.499 1.00 88.38 87 SER A O 1
ATOM 680 N N . THR A 1 88 ? 8.963 -5.956 -4.453 1.00 86.44 88 THR A N 1
ATOM 681 C CA . THR A 1 88 ? 10.359 -5.824 -4.025 1.00 86.44 88 THR A CA 1
ATOM 682 C C . THR A 1 88 ? 10.802 -4.357 -4.108 1.00 86.44 88 THR A C 1
ATOM 684 O O . THR A 1 88 ? 10.256 -3.588 -4.901 1.00 86.44 88 THR A O 1
ATOM 687 N N . GLY A 1 89 ? 11.781 -3.946 -3.300 1.00 87.94 89 GLY A N 1
ATOM 688 C CA . GLY A 1 89 ? 12.334 -2.584 -3.296 1.00 87.94 89 GLY A CA 1
ATOM 689 C C . GLY A 1 89 ? 11.705 -1.646 -2.261 1.00 87.94 89 GLY A C 1
ATOM 690 O O . GLY A 1 89 ? 11.062 -2.084 -1.315 1.00 87.94 89 GLY A O 1
ATOM 691 N N . VAL A 1 90 ? 11.928 -0.339 -2.430 1.00 91.44 90 VAL A N 1
ATOM 692 C CA . VAL A 1 90 ? 11.507 0.698 -1.470 1.00 91.44 90 VAL A CA 1
ATOM 693 C C . VAL A 1 90 ? 10.349 1.519 -2.041 1.00 91.44 90 VAL A C 1
ATOM 695 O O . VAL A 1 90 ? 10.334 1.833 -3.237 1.00 91.44 90 VAL A O 1
ATOM 698 N N . THR A 1 91 ? 9.387 1.864 -1.182 1.00 94.00 91 THR A N 1
ATOM 699 C CA . THR A 1 91 ? 8.343 2.869 -1.434 1.00 94.00 91 THR A CA 1
ATOM 700 C C . THR A 1 91 ? 8.648 4.084 -0.570 1.00 94.00 91 THR A C 1
ATOM 702 O O . THR A 1 91 ? 8.715 3.967 0.650 1.00 94.00 91 THR A O 1
ATOM 705 N N . VAL A 1 92 ? 8.832 5.245 -1.194 1.00 95.12 92 VAL A N 1
ATOM 706 C CA . VAL A 1 92 ? 9.107 6.503 -0.489 1.00 95.12 92 VAL A CA 1
ATOM 707 C C . VAL A 1 92 ? 7.807 7.282 -0.355 1.00 95.12 92 VAL A C 1
ATOM 709 O O . VAL A 1 92 ? 7.156 7.578 -1.357 1.00 95.12 92 VAL A 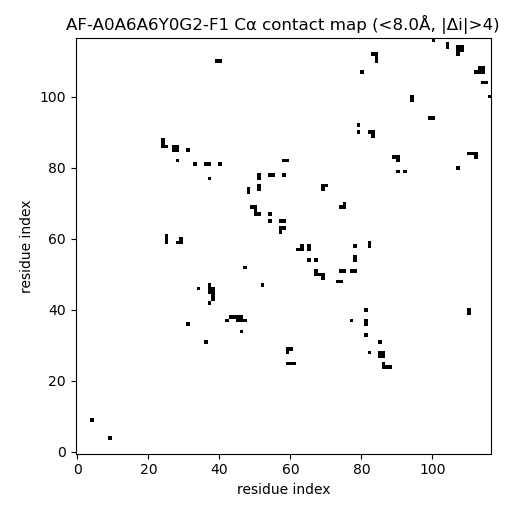O 1
ATOM 712 N N . VAL A 1 93 ? 7.427 7.613 0.878 1.00 95.25 93 VAL A N 1
ATOM 713 C CA . VAL A 1 93 ? 6.218 8.387 1.175 1.00 95.25 93 VAL A CA 1
ATOM 714 C C . VAL A 1 93 ? 6.636 9.726 1.763 1.00 95.25 93 VAL A C 1
ATOM 716 O O . VAL A 1 93 ? 7.194 9.784 2.853 1.00 95.25 93 VAL A O 1
ATOM 719 N N . VAL A 1 94 ? 6.362 10.808 1.039 1.00 94.94 94 VAL A N 1
ATOM 720 C CA . VAL A 1 94 ? 6.656 12.168 1.500 1.00 94.94 94 VAL A CA 1
ATOM 721 C C . VAL A 1 94 ? 5.425 12.714 2.215 1.00 94.94 94 VAL A C 1
ATOM 723 O O . VAL A 1 94 ? 4.342 12.781 1.633 1.00 94.94 94 VAL A O 1
ATOM 726 N N . MET A 1 95 ? 5.580 13.085 3.484 1.00 92.50 95 MET A N 1
ATOM 727 C CA . MET A 1 95 ? 4.497 13.588 4.332 1.00 92.50 95 MET A CA 1
ATOM 728 C C . MET A 1 95 ? 4.940 14.861 5.048 1.00 92.50 95 MET A C 1
ATOM 730 O O . MET A 1 95 ? 6.105 14.997 5.404 1.00 92.50 95 MET A O 1
ATOM 734 N N . LEU A 1 96 ? 4.002 15.784 5.269 1.00 92.44 96 LEU A N 1
ATOM 735 C CA . LEU A 1 96 ? 4.288 17.080 5.896 1.00 92.44 96 LEU A CA 1
ATOM 736 C C . LEU A 1 96 ? 4.218 17.055 7.431 1.00 92.44 96 LEU A C 1
ATOM 738 O O . LEU A 1 96 ? 4.770 17.938 8.074 1.00 92.44 96 LEU A O 1
ATOM 742 N N . LEU A 1 97 ? 3.517 16.082 8.021 1.00 92.38 97 LEU A N 1
ATOM 743 C CA . LEU A 1 97 ? 3.242 16.039 9.460 1.00 92.38 97 LEU A CA 1
ATOM 744 C C . LEU A 1 97 ? 3.936 14.844 10.110 1.00 92.38 97 LEU A C 1
ATOM 746 O O . LEU A 1 97 ? 3.728 13.710 9.681 1.00 92.38 97 LEU A O 1
ATOM 750 N N . VAL A 1 98 ? 4.699 15.101 11.177 1.00 89.12 98 VAL A N 1
ATOM 751 C CA . VAL A 1 98 ? 5.390 14.064 11.966 1.00 89.12 98 VAL A CA 1
ATOM 752 C C . VAL A 1 98 ? 4.393 13.116 12.634 1.00 89.12 98 VAL A C 1
ATOM 754 O O . VAL A 1 98 ? 4.581 11.908 12.587 1.00 89.12 98 VAL A O 1
ATOM 757 N N . SER A 1 99 ? 3.268 13.626 13.145 1.00 89.31 99 SER A N 1
ATOM 758 C CA . SER A 1 99 ? 2.209 12.782 13.726 1.00 89.31 99 SER A CA 1
ATOM 759 C C . SER A 1 99 ? 1.676 11.734 12.743 1.00 89.31 99 SER A C 1
ATOM 761 O O . SER A 1 99 ? 1.366 10.610 13.127 1.00 89.31 99 SER A O 1
ATOM 763 N N . LEU A 1 100 ? 1.635 12.062 11.448 1.00 90.75 100 LEU A N 1
ATOM 764 C CA . LEU A 1 100 ? 1.218 11.114 10.419 1.00 90.75 100 LEU A CA 1
ATOM 765 C C . LEU A 1 100 ? 2.282 10.033 10.160 1.00 90.75 100 LEU A C 1
ATOM 767 O O . LEU A 1 100 ? 1.939 8.941 9.714 1.00 90.75 100 LEU A O 1
ATOM 771 N N . GLN A 1 101 ? 3.559 10.309 10.436 1.00 92.12 101 GLN A N 1
ATOM 772 C CA . GLN A 1 101 ? 4.633 9.321 10.299 1.00 92.12 101 GLN A CA 1
ATOM 773 C C . GLN A 1 101 ? 4.453 8.180 11.303 1.00 92.12 101 GLN A C 1
ATOM 775 O O . GLN A 1 101 ? 4.473 7.018 10.898 1.00 92.12 101 GLN A O 1
ATOM 780 N N . GLU A 1 102 ? 4.182 8.497 12.572 1.00 91.69 102 GLU A N 1
ATOM 781 C CA . GLU A 1 102 ? 3.931 7.500 13.622 1.00 91.69 102 GLU A CA 1
ATOM 782 C C . GLU A 1 102 ? 2.712 6.623 13.297 1.00 91.69 102 GLU A C 1
ATOM 784 O O . GLU A 1 102 ? 2.773 5.392 13.399 1.00 91.69 102 GLU A O 1
ATOM 789 N N . ASP A 1 103 ? 1.630 7.237 12.806 1.00 92.38 103 ASP A N 1
ATOM 790 C CA . ASP A 1 103 ? 0.428 6.524 12.367 1.00 92.38 103 ASP A CA 1
ATOM 791 C C . ASP A 1 103 ? 0.718 5.549 11.217 1.00 92.38 103 ASP A C 1
ATOM 793 O O . ASP A 1 103 ? 0.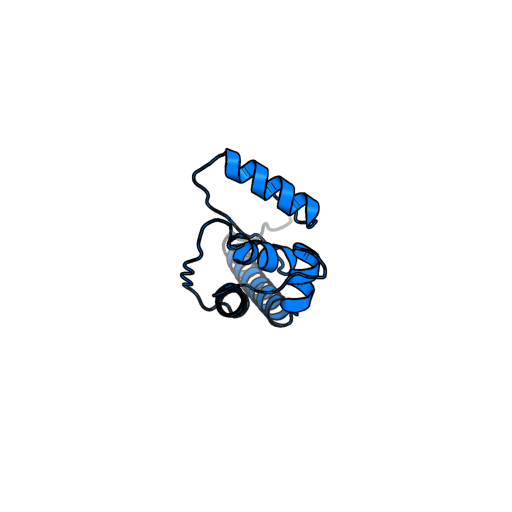253 4.402 11.216 1.00 92.38 103 ASP A O 1
ATOM 797 N N . ILE A 1 104 ? 1.496 5.978 10.217 1.00 93.75 104 ILE A N 1
ATOM 798 C CA . ILE A 1 104 ? 1.879 5.114 9.096 1.00 93.75 104 ILE A CA 1
ATOM 799 C C . ILE A 1 104 ? 2.819 4.003 9.561 1.00 93.75 104 ILE A C 1
ATOM 801 O O . ILE A 1 104 ? 2.607 2.852 9.181 1.00 93.75 104 ILE A O 1
ATOM 805 N N . LYS A 1 105 ? 3.787 4.298 10.432 1.00 94.31 105 LYS A N 1
ATOM 806 C CA . LYS A 1 105 ? 4.706 3.309 11.009 1.00 94.31 105 LYS A CA 1
ATOM 807 C C . LYS A 1 105 ? 3.959 2.220 11.773 1.00 94.31 105 LYS A C 1
ATOM 809 O O . LYS A 1 105 ? 4.184 1.034 11.539 1.00 94.31 105 LYS A O 1
ATOM 814 N N . SER A 1 106 ? 2.998 2.604 12.613 1.00 94.00 106 SER A N 1
ATOM 815 C CA . SER A 1 106 ? 2.120 1.671 13.329 1.00 94.00 106 SER A CA 1
ATOM 816 C C . SER A 1 106 ? 1.378 0.732 12.372 1.00 94.00 106 SER A C 1
ATOM 818 O O . SER A 1 106 ? 1.315 -0.480 12.589 1.00 94.00 106 SER A O 1
ATOM 820 N N . ARG A 1 107 ? 0.857 1.264 11.262 1.00 93.25 107 ARG A N 1
ATOM 821 C CA . ARG A 1 107 ? 0.160 0.466 10.245 1.00 93.25 107 ARG A CA 1
ATOM 822 C C . ARG A 1 107 ? 1.097 -0.435 9.447 1.00 93.25 107 ARG A C 1
ATOM 824 O O . ARG A 1 107 ? 0.722 -1.569 9.169 1.00 93.25 107 ARG A O 1
ATOM 831 N N . CYS A 1 108 ? 2.287 0.041 9.092 1.00 94.75 108 CYS A N 1
ATOM 832 C CA . CYS A 1 108 ? 3.316 -0.763 8.439 1.00 94.75 108 CYS A CA 1
ATOM 833 C C . CYS A 1 108 ? 3.714 -1.950 9.323 1.00 94.75 108 CYS A C 1
ATOM 835 O O . CYS A 1 108 ? 3.671 -3.083 8.855 1.00 94.75 108 CYS A O 1
ATOM 837 N N . ASN A 1 109 ? 3.963 -1.718 10.615 1.00 94.12 109 ASN A N 1
ATOM 838 C CA . ASN A 1 109 ? 4.290 -2.776 11.573 1.00 94.12 109 ASN A CA 1
ATOM 839 C C . ASN A 1 109 ? 3.181 -3.834 11.669 1.00 94.12 109 ASN A C 1
ATOM 841 O O . ASN A 1 109 ? 3.465 -5.027 11.609 1.00 94.12 109 ASN A O 1
ATOM 845 N N . LYS A 1 110 ? 1.910 -3.412 11.751 1.00 93.12 110 LYS A N 1
ATOM 846 C CA . LYS A 1 110 ? 0.756 -4.333 11.758 1.00 93.12 110 LYS A CA 1
ATOM 847 C C . LYS A 1 110 ? 0.639 -5.151 10.471 1.00 93.12 110 LYS A C 1
ATOM 849 O O . LYS A 1 110 ? 0.197 -6.291 10.518 1.00 93.12 110 LYS A O 1
ATOM 854 N N . ALA A 1 111 ? 1.032 -4.571 9.342 1.00 91.75 111 ALA A N 1
ATOM 855 C CA . ALA A 1 111 ? 1.014 -5.217 8.035 1.00 91.75 111 ALA A CA 1
ATOM 856 C C . ALA A 1 111 ? 2.280 -6.043 7.733 1.00 91.75 111 ALA A C 1
ATOM 858 O O . ALA A 1 111 ? 2.376 -6.618 6.653 1.00 91.75 111 ALA A O 1
ATOM 859 N N . GLY A 1 112 ? 3.268 -6.076 8.638 1.00 92.75 112 GLY A N 1
ATOM 860 C CA . GLY A 1 112 ? 4.557 -6.736 8.401 1.00 92.75 112 GLY A CA 1
ATOM 861 C C . GLY A 1 112 ? 5.471 -6.005 7.406 1.00 92.75 112 GLY A C 1
ATOM 862 O O . GLY A 1 112 ? 6.384 -6.610 6.849 1.00 92.75 112 GLY A O 1
ATOM 863 N N . ILE A 1 113 ? 5.241 -4.712 7.166 1.00 94.38 113 ILE A N 1
ATOM 864 C CA . ILE A 1 113 ? 6.044 -3.876 6.269 1.00 94.38 113 ILE A CA 1
ATOM 865 C C . ILE A 1 113 ? 7.165 -3.214 7.077 1.00 94.38 113 ILE A C 1
ATOM 867 O O . ILE A 1 113 ? 6.904 -2.405 7.969 1.00 94.38 113 ILE A O 1
ATOM 871 N N . SER A 1 114 ? 8.420 -3.503 6.726 1.00 94.50 114 SER A N 1
ATOM 872 C CA . SER A 1 114 ? 9.577 -2.789 7.277 1.00 94.50 114 SER A CA 1
ATOM 873 C C . SER A 1 114 ? 9.557 -1.331 6.819 1.00 94.50 114 SER A C 1
ATOM 875 O O . SER A 1 114 ? 9.562 -1.054 5.619 1.00 94.50 114 SER A O 1
ATOM 877 N N . CYS A 1 115 ? 9.562 -0.391 7.761 1.00 93.50 115 CYS A N 1
ATOM 878 C CA . CYS A 1 115 ? 9.584 1.040 7.475 1.00 93.50 115 CYS A CA 1
ATOM 879 C C . CYS A 1 115 ? 10.546 1.773 8.414 1.00 93.50 115 CYS A C 1
ATOM 881 O O . CYS A 1 115 ? 10.771 1.354 9.549 1.00 93.50 115 CYS A O 1
ATOM 883 N N . VAL A 1 116 ? 11.126 2.857 7.906 1.00 91.56 116 VAL A N 1
ATOM 884 C CA . VAL A 1 116 ? 12.064 3.730 8.616 1.00 91.56 116 VAL A CA 1
ATOM 885 C C . VAL A 1 116 ? 11.698 5.185 8.340 1.00 91.56 116 VAL A C 1
ATOM 887 O O . VAL A 1 116 ? 11.044 5.465 7.331 1.00 91.56 116 VAL A O 1
ATOM 890 N N . GLU A 1 117 ? 12.088 6.064 9.260 1.00 80.06 117 GLU A N 1
ATOM 891 C CA . GLU A 1 117 ? 11.934 7.524 9.173 1.00 80.06 117 GLU A CA 1
ATOM 892 C C . GLU A 1 117 ? 13.168 8.167 8.533 1.00 80.06 117 GLU A C 1
ATOM 894 O O . GLU A 1 117 ? 14.295 7.717 8.853 1.00 80.06 117 GLU A O 1
#

Foldseek 3Di:
DDDDDDPVVVVVVVVVVVVVLVVVQLVQLLPDPLVVLQCLLPHVPDDQDDCLVVLLNCVSNVVPDGDDDADPVNCVCSSQLSSQLRGPDDGDDDDDDPVVVVVVVVSCVVSVGDDDD

Organism: NCBI:txid574789

Solvent-accessible surface area (backbone atoms only — not comparable to full-atom values): 7424 Å² total; per-residue (Å²): 134,88,79,78,80,61,80,70,61,56,58,56,51,52,50,55,50,51,54,51,51,50,52,52,33,50,55,52,34,59,70,55,60,63,66,62,50,44,18,73,67,75,33,86,88,53,73,81,54,89,63,48,55,66,50,37,52,34,53,49,68,67,48,75,89,77,88,82,91,66,61,90,90,57,57,67,62,54,62,56,50,52,56,50,67,64,31,71,83,88,76,88,82,91,74,95,50,70,74,57,49,56,56,49,47,54,51,28,55,77,61,72,36,91,78,84,134

Secondary structure (DSSP, 8-state):
---PPPHHHHHHHHHHHHHHHHHHHHHHHHT--HHHHHHHHH-TT----TTHHHHHHHHHTT--S------TTS-TTHHHHHHHHHSSS------S-HHHHHHHHHHHHHTT-----

pLDDT: mean 88.27, std 12.84, range [39.12, 97.25]

Radius of gyration: 17.94 Å; Cα contacts (8 Å, |Δi|>4): 81; chains: 1; bounding box: 64×28×30 Å

InterPro domains:
  IPR027417 P-loop containing nucleoside triphosphate hydrolase [G3DSA:3.40.50.300] (4-117)
  IPR027417 P-loop containing nucleoside triphosphate hydrolase [SSF52540] (46-116)

Sequence (117 aa):
MQTKPKKGTRTAANRKEAIKEEYQRWKIIRLVDIEQQLKALVGEKAEFQGVQRPALKAIIHYKSPVVAIIGTGGGKSVLFMLPALCSTGVTVVVMLLVSLQEDIKSRCNKAGISCVE

Mean predicted aligned error: 6.72 Å